Protein AF-A0A8A7KEM6-F1 (afdb_monomer)

Foldseek 3Di:
DALLCLLVVLCVVVVHDLCRLCVQLVHDSVVNVCSNPVSDDDPPSSLVSSCVVSVHDSCSSHVVDPPDDPDDPPPPDVVVVVVCVVLVVPPVSVVVCVVCVPPDPVVVVVVVVVVVVVVVVVVVD

Solvent-accessible surface area (backbone atoms only — not comparable to full-atom values): 7365 Å² total; per-residue (Å²): 115,61,42,21,58,41,49,50,48,49,36,49,77,69,73,46,50,57,58,55,52,15,62,76,65,72,54,55,42,66,57,46,46,34,27,41,76,66,79,44,80,70,57,70,73,55,45,52,43,49,23,64,75,56,74,48,54,64,47,62,40,66,45,54,67,74,75,87,68,96,62,79,84,67,80,72,54,68,67,58,54,54,49,50,59,55,39,75,74,31,72,68,54,47,50,52,49,61,77,48,66,87,54,54,74,68,60,51,53,51,52,54,51,52,56,49,53,59,54,54,60,68,74,75,116

Nearest PDB structures (foldseek):
  3jxc-assembly1_L  TM=9.461E-01  e=4.844E-04  Lederbergvirus P22
  1y7y-assembly1_B  TM=9.183E-01  e=7.892E-04  Aeromonas hydrophila
  2b5a-assembly1_A  TM=8.115E-01  e=6.018E-04  [Bacillus] caldolyticus
  3f51-assembly1_A  TM=6.821E-01  e=3.603E-03  Corynebacterium glutamicum
  6jq1-assembly1_A  TM=5.797E-01  e=9.287E-04  Deinococcus geothermalis DSM 11300

Structure (mmCIF, N/CA/C/O backbone):
data_AF-A0A8A7KEM6-F1
#
_entry.id   AF-A0A8A7KEM6-F1
#
loop_
_atom_site.group_PDB
_atom_site.id
_atom_site.type_symbol
_atom_site.label_atom_id
_atom_site.label_alt_id
_atom_site.label_comp_id
_atom_site.label_asym_id
_atom_site.label_entity_id
_atom_site.label_seq_id
_atom_site.pdbx_PDB_ins_code
_atom_site.Cartn_x
_atom_site.Cartn_y
_atom_site.Cartn_z
_atom_site.occupancy
_atom_site.B_iso_or_equiv
_atom_site.auth_seq_id
_atom_site.auth_comp_id
_atom_site.auth_asym_id
_atom_site.auth_atom_id
_atom_site.pdbx_PDB_model_num
ATOM 1 N N . MET A 1 1 ? 18.079 5.131 -2.762 1.00 56.75 1 MET A N 1
ATOM 2 C CA . MET A 1 1 ? 18.172 4.154 -3.872 1.00 56.75 1 MET A CA 1
ATOM 3 C C . MET A 1 1 ? 17.665 4.879 -5.101 1.00 56.75 1 MET A C 1
ATOM 5 O O . MET A 1 1 ? 16.560 5.391 -5.029 1.00 56.75 1 MET A O 1
ATOM 9 N N . ASP A 1 2 ? 18.497 5.012 -6.129 1.00 84.56 2 ASP A N 1
ATOM 10 C CA . ASP A 1 2 ? 18.226 5.847 -7.308 1.00 84.56 2 ASP A CA 1
ATOM 11 C C . ASP A 1 2 ? 17.144 5.235 -8.224 1.00 84.56 2 ASP A C 1
ATOM 13 O O . ASP A 1 2 ? 17.080 4.007 -8.363 1.00 84.56 2 ASP A O 1
ATOM 17 N N . PHE A 1 3 ? 16.302 6.080 -8.829 1.00 92.62 3 PHE A N 1
ATOM 18 C CA . PHE A 1 3 ? 15.164 5.694 -9.676 1.00 92.62 3 PHE A CA 1
ATOM 19 C C . PHE A 1 3 ? 15.596 4.746 -10.802 1.00 92.62 3 PHE A C 1
ATOM 21 O O . PHE A 1 3 ? 15.000 3.681 -10.985 1.00 92.62 3 PHE A O 1
ATOM 28 N N . GLY A 1 4 ? 16.691 5.072 -11.498 1.00 94.88 4 GLY A N 1
ATOM 29 C CA . GLY A 1 4 ? 17.187 4.277 -12.623 1.00 94.88 4 GLY A CA 1
ATOM 30 C C . GLY A 1 4 ? 17.543 2.840 -12.240 1.00 94.88 4 GLY A C 1
ATOM 31 O O . GLY A 1 4 ? 17.231 1.892 -12.968 1.00 94.88 4 GLY A O 1
ATOM 32 N N . LYS A 1 5 ? 18.100 2.643 -11.037 1.00 93.81 5 LYS A N 1
ATOM 33 C CA . LYS A 1 5 ? 18.409 1.306 -10.505 1.00 93.81 5 LYS A CA 1
ATOM 34 C C . LYS A 1 5 ? 17.141 0.501 -10.226 1.00 93.81 5 LYS A C 1
ATOM 36 O O . LYS A 1 5 ? 17.105 -0.693 -10.524 1.00 93.81 5 LYS A O 1
ATOM 41 N N . LYS A 1 6 ? 16.103 1.135 -9.674 1.00 93.62 6 LYS A N 1
ATOM 42 C CA . LYS A 1 6 ? 14.819 0.476 -9.389 1.00 93.62 6 LYS A CA 1
ATOM 43 C C . LYS A 1 6 ? 14.041 0.141 -10.656 1.00 93.62 6 LYS A C 1
ATOM 45 O O . LYS A 1 6 ? 13.507 -0.961 -10.756 1.00 93.62 6 LYS A O 1
ATOM 50 N N . LEU A 1 7 ? 14.054 1.042 -11.637 1.00 96.69 7 LEU A N 1
ATOM 51 C CA . LEU A 1 7 ? 13.494 0.809 -12.965 1.00 96.69 7 LEU A CA 1
ATOM 52 C C . LEU A 1 7 ? 14.142 -0.410 -13.632 1.00 96.69 7 LEU A C 1
ATOM 54 O O . LEU A 1 7 ? 13.447 -1.345 -14.033 1.00 96.69 7 LEU A O 1
ATOM 58 N N . LYS A 1 8 ? 15.480 -0.437 -13.686 1.00 96.62 8 LYS A N 1
ATOM 59 C CA . LYS A 1 8 ? 16.242 -1.558 -14.249 1.00 96.62 8 LYS A CA 1
ATOM 60 C C . LYS A 1 8 ? 15.926 -2.872 -13.537 1.00 96.62 8 LYS A C 1
ATOM 62 O O . LYS A 1 8 ? 15.764 -3.897 -14.197 1.00 96.62 8 LYS A O 1
ATOM 67 N N . LYS A 1 9 ? 15.827 -2.836 -12.204 1.00 95.19 9 LYS A N 1
ATOM 68 C CA . LYS A 1 9 ? 15.486 -3.999 -11.382 1.00 95.19 9 LYS A CA 1
ATOM 69 C C . LYS A 1 9 ? 14.091 -4.540 -11.717 1.00 95.19 9 LYS A C 1
ATOM 71 O O . LYS A 1 9 ? 14.006 -5.687 -12.135 1.00 95.19 9 LYS A O 1
ATOM 76 N N . ALA A 1 10 ? 13.045 -3.715 -11.635 1.00 95.19 10 ALA A N 1
ATOM 77 C CA . ALA A 1 10 ? 11.671 -4.141 -11.937 1.00 95.19 10 ALA A CA 1
ATOM 78 C C . ALA A 1 10 ? 11.517 -4.657 -13.375 1.00 95.19 10 ALA A C 1
ATOM 80 O O . ALA A 1 10 ? 10.854 -5.660 -13.624 1.00 95.19 10 ALA A O 1
ATOM 81 N N . ARG A 1 11 ? 12.190 -4.017 -14.341 1.00 97.62 11 ARG A N 1
ATOM 82 C CA . ARG A 1 11 ? 12.207 -4.499 -15.726 1.00 97.62 11 ARG A CA 1
ATOM 83 C C . ARG A 1 11 ? 12.831 -5.895 -15.840 1.00 97.62 11 ARG A C 1
ATOM 85 O O . ARG A 1 11 ? 12.307 -6.736 -16.568 1.00 97.62 11 ARG A O 1
ATOM 92 N N . ASN A 1 12 ? 13.953 -6.129 -15.160 1.00 97.06 12 ASN A N 1
ATOM 93 C CA . ASN A 1 12 ? 14.645 -7.418 -15.182 1.00 97.06 12 ASN A CA 1
ATOM 94 C C . ASN A 1 12 ? 13.853 -8.524 -14.464 1.00 97.06 12 ASN A C 1
ATOM 96 O O . ASN A 1 12 ? 13.879 -9.657 -14.931 1.00 97.06 12 ASN A O 1
ATOM 100 N N . GLU A 1 13 ? 13.138 -8.210 -13.380 1.00 94.94 13 GLU A N 1
ATOM 101 C CA . GLU A 1 13 ? 12.268 -9.162 -12.662 1.00 94.94 13 GLU A CA 1
ATOM 102 C C . GLU A 1 13 ? 11.141 -9.703 -13.554 1.00 94.94 13 GLU A C 1
ATOM 104 O O . GLU A 1 13 ? 10.739 -10.853 -13.418 1.00 94.94 13 GLU A O 1
ATOM 109 N N . LEU A 1 14 ? 10.698 -8.909 -14.531 1.00 94.56 14 LEU A N 1
ATOM 110 C CA . LEU A 1 14 ? 9.747 -9.326 -15.564 1.00 94.56 14 LEU A CA 1
ATOM 111 C C . LEU A 1 14 ? 10.403 -9.946 -16.810 1.00 94.56 14 LEU A C 1
ATOM 113 O O . LEU A 1 14 ? 9.732 -10.149 -17.822 1.00 94.56 14 LEU A O 1
ATOM 117 N N . GLY A 1 15 ? 11.719 -10.184 -16.799 1.00 96.75 15 GLY A N 1
ATOM 118 C CA . GLY A 1 15 ? 12.453 -10.732 -17.945 1.00 96.75 15 GLY A CA 1
ATOM 119 C C . GLY A 1 15 ? 12.435 -9.834 -19.191 1.00 96.75 15 GLY A C 1
ATOM 120 O O . GLY A 1 15 ? 12.689 -10.299 -20.301 1.00 96.75 15 GLY A O 1
ATOM 121 N N . MET A 1 16 ? 12.114 -8.545 -19.044 1.00 97.12 16 MET A N 1
ATOM 122 C CA . MET A 1 16 ? 11.971 -7.629 -20.174 1.00 97.12 16 MET A CA 1
ATOM 123 C C . MET A 1 16 ? 13.309 -6.998 -20.554 1.00 97.12 16 MET A C 1
ATOM 125 O O . MET A 1 16 ? 14.065 -6.533 -19.710 1.00 97.12 16 MET A O 1
ATOM 129 N N . THR A 1 17 ? 13.575 -6.848 -21.846 1.00 98.25 17 THR A N 1
ATOM 130 C CA . THR A 1 17 ? 14.659 -6.004 -22.371 1.00 98.25 17 THR A CA 1
ATOM 131 C C . THR A 1 17 ? 14.261 -4.523 -22.370 1.00 98.25 17 THR A C 1
ATOM 133 O O . THR A 1 17 ? 13.077 -4.178 -22.429 1.00 98.25 17 THR A O 1
ATOM 136 N N . GLN A 1 18 ? 15.241 -3.610 -22.395 1.00 98.31 18 GLN A N 1
ATOM 137 C CA . GLN A 1 18 ? 14.973 -2.168 -22.551 1.00 98.31 18 GLN A CA 1
ATOM 138 C C . GLN A 1 18 ? 14.148 -1.864 -23.815 1.00 98.31 18 GLN A C 1
ATOM 140 O O . GLN A 1 18 ? 13.285 -0.990 -23.797 1.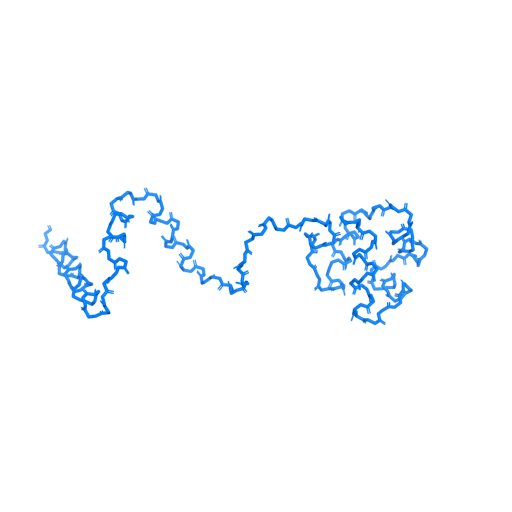00 98.31 18 GLN A O 1
ATOM 145 N N . LYS A 1 19 ? 14.381 -2.608 -24.910 1.00 98.31 19 LYS A N 1
ATOM 146 C CA . LYS A 1 19 ? 13.635 -2.473 -26.172 1.00 98.31 19 LYS A CA 1
ATOM 147 C C . LYS A 1 19 ? 12.165 -2.872 -26.010 1.00 98.31 19 LYS A C 1
ATOM 149 O O . LYS A 1 19 ? 11.296 -2.186 -26.540 1.00 98.31 19 LYS A O 1
ATOM 154 N N . GLN A 1 20 ? 11.883 -3.947 -25.273 1.00 98.19 20 GLN A N 1
ATOM 155 C CA . GLN A 1 20 ? 10.511 -4.385 -25.000 1.00 98.19 20 GLN A CA 1
ATOM 156 C C . GLN A 1 20 ? 9.761 -3.383 -24.121 1.00 98.19 20 GLN A C 1
ATOM 158 O O . GLN A 1 20 ? 8.631 -3.033 -24.453 1.00 98.19 20 GLN A O 1
ATOM 163 N N . LEU A 1 21 ? 10.391 -2.870 -23.057 1.00 98.19 21 LEU A N 1
ATOM 164 C CA . LEU A 1 21 ? 9.780 -1.829 -22.224 1.00 98.19 21 LEU A CA 1
ATOM 165 C C . LEU A 1 21 ? 9.486 -0.570 -23.047 1.00 98.19 21 LEU A C 1
ATOM 167 O O . LEU A 1 21 ? 8.360 -0.082 -23.033 1.00 98.19 21 LEU A O 1
ATOM 171 N N . ALA A 1 22 ? 10.466 -0.107 -23.827 1.00 98.12 22 ALA A N 1
ATOM 172 C CA . ALA A 1 22 ? 10.325 1.057 -24.696 1.00 98.12 22 ALA A CA 1
ATOM 173 C C . ALA A 1 22 ? 9.157 0.908 -25.685 1.00 98.12 22 ALA A C 1
ATOM 175 O O . ALA A 1 22 ? 8.355 1.829 -25.832 1.00 98.12 22 ALA A O 1
ATOM 176 N N . LYS A 1 23 ? 9.010 -0.277 -26.300 1.00 98.12 23 LYS A N 1
ATOM 177 C CA . LYS A 1 23 ? 7.891 -0.594 -27.199 1.00 98.12 23 LYS A CA 1
ATOM 178 C C . LYS A 1 23 ? 6.541 -0.535 -26.479 1.00 98.12 23 LYS A C 1
ATOM 180 O O . LYS A 1 23 ? 5.601 0.010 -27.044 1.00 98.12 23 LYS A O 1
ATOM 185 N N . LYS A 1 24 ? 6.439 -1.063 -25.253 1.00 96.81 24 LYS A N 1
ATOM 186 C CA . LYS A 1 24 ? 5.180 -1.064 -24.485 1.00 96.81 24 LYS A CA 1
ATOM 187 C C . LYS A 1 24 ? 4.721 0.337 -24.076 1.00 96.81 24 LYS A C 1
ATOM 189 O O . LYS A 1 24 ? 3.531 0.615 -24.133 1.00 96.81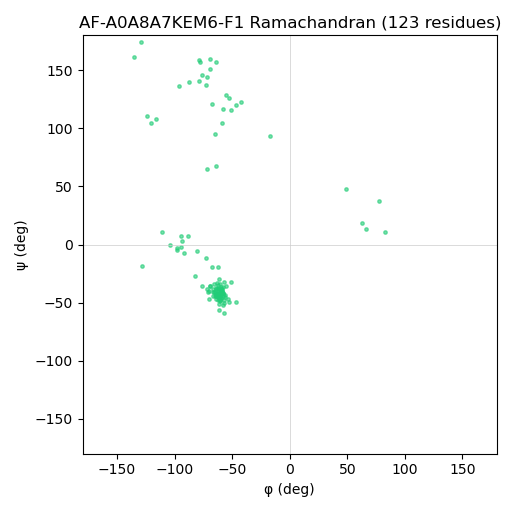 24 LYS A O 1
ATOM 194 N N . ILE A 1 25 ? 5.648 1.219 -23.699 1.00 96.88 25 ILE A N 1
ATOM 195 C CA . ILE A 1 25 ? 5.310 2.581 -23.242 1.00 96.88 25 ILE A CA 1
ATOM 196 C C . ILE A 1 25 ? 5.365 3.639 -24.357 1.00 96.88 25 ILE A C 1
ATOM 198 O O . ILE A 1 25 ? 5.035 4.799 -24.110 1.00 96.88 25 ILE A O 1
ATOM 202 N N . GLY A 1 26 ? 5.750 3.247 -25.577 1.00 96.69 26 GLY A N 1
ATOM 203 C CA . GLY A 1 26 ? 5.742 4.103 -26.766 1.00 96.69 26 GLY A CA 1
ATOM 204 C C . GLY A 1 26 ? 6.898 5.105 -26.841 1.00 96.69 26 GLY A C 1
ATOM 205 O O . GLY A 1 26 ? 6.688 6.236 -27.268 1.00 96.69 26 GLY A O 1
ATOM 206 N N . ILE A 1 27 ? 8.111 4.723 -26.418 1.00 97.19 27 ILE A N 1
ATOM 207 C CA . ILE A 1 27 ? 9.307 5.590 -26.461 1.00 97.19 27 ILE A CA 1
ATOM 208 C C . ILE A 1 27 ? 10.508 4.896 -27.122 1.00 97.19 27 ILE A C 1
ATOM 210 O O . ILE A 1 27 ? 10.467 3.711 -27.451 1.00 97.19 27 ILE A O 1
ATOM 214 N N . LYS A 1 28 ? 11.616 5.625 -27.318 1.00 97.75 28 LYS A N 1
ATOM 215 C CA . LYS A 1 28 ? 12.859 5.062 -27.870 1.00 97.75 28 LYS A CA 1
ATOM 216 C C . LYS A 1 28 ? 13.602 4.229 -26.816 1.00 97.75 28 LYS A C 1
ATOM 218 O O . LYS A 1 28 ? 13.650 4.585 -25.640 1.00 97.75 28 LYS A O 1
ATOM 223 N N . ARG A 1 29 ? 14.276 3.152 -27.241 1.00 97.44 29 ARG A N 1
ATOM 224 C CA . ARG A 1 29 ? 15.116 2.314 -26.355 1.00 97.44 29 ARG A CA 1
ATOM 225 C C . ARG A 1 29 ? 16.222 3.116 -25.661 1.00 97.44 29 ARG A C 1
ATOM 227 O O . ARG A 1 29 ? 16.527 2.847 -24.504 1.00 97.44 29 ARG A O 1
ATOM 234 N N . THR A 1 30 ? 16.804 4.096 -26.350 1.00 96.88 30 THR A N 1
ATOM 235 C CA . THR A 1 30 ? 17.819 5.004 -25.790 1.00 96.88 30 THR A CA 1
ATOM 236 C C . THR A 1 30 ? 17.265 5.860 -24.654 1.00 96.88 30 THR A C 1
ATOM 238 O O . THR A 1 30 ? 17.974 6.120 -23.692 1.00 96.88 30 THR A O 1
ATOM 241 N N . THR A 1 31 ? 15.984 6.232 -24.708 1.00 97.12 31 THR A N 1
ATOM 242 C CA . THR A 1 31 ? 15.311 6.954 -23.623 1.00 97.12 31 THR A CA 1
ATOM 243 C C . THR A 1 31 ? 15.217 6.094 -22.361 1.00 97.12 31 THR A C 1
ATOM 245 O O . THR A 1 31 ? 15.561 6.566 -21.284 1.00 97.12 31 THR A O 1
ATOM 248 N N . VAL A 1 32 ? 14.847 4.812 -22.494 1.00 97.50 32 VAL A N 1
ATOM 249 C CA . VAL A 1 32 ? 14.858 3.858 -21.365 1.00 97.50 32 VAL A CA 1
ATOM 250 C C . VAL A 1 32 ? 16.272 3.670 -20.811 1.00 97.50 32 VAL A C 1
ATOM 252 O O . VAL A 1 32 ? 16.449 3.652 -19.599 1.00 97.50 32 VAL A O 1
ATOM 255 N N . ALA A 1 33 ? 17.283 3.561 -21.678 1.00 96.75 33 ALA A N 1
ATOM 256 C CA . ALA A 1 33 ? 18.673 3.467 -21.234 1.00 96.75 33 ALA A CA 1
ATOM 257 C C . ALA A 1 33 ? 19.084 4.703 -20.415 1.00 96.75 33 ALA A C 1
ATOM 259 O O . ALA A 1 33 ? 19.596 4.548 -19.312 1.00 96.75 33 ALA A O 1
ATOM 260 N N . GLY A 1 34 ? 18.756 5.910 -20.888 1.00 96.06 34 GLY A N 1
ATOM 261 C CA . GLY A 1 34 ? 19.022 7.151 -20.160 1.00 96.06 34 GLY A CA 1
ATOM 262 C C . GLY A 1 34 ? 18.359 7.198 -18.780 1.00 96.06 34 GLY A C 1
ATOM 263 O O . GLY A 1 34 ? 18.980 7.642 -17.817 1.00 96.06 34 GLY A O 1
ATOM 264 N N . TYR A 1 35 ? 17.135 6.677 -18.652 1.00 96.06 35 TYR A N 1
ATOM 265 C CA . TYR A 1 35 ? 16.474 6.541 -17.351 1.00 96.06 35 TYR A CA 1
ATOM 266 C C . TYR A 1 35 ? 17.201 5.573 -16.413 1.00 96.06 35 TYR A C 1
ATOM 268 O O . TYR A 1 35 ? 17.268 5.815 -15.215 1.00 96.06 35 TYR A O 1
ATOM 276 N N . GLU A 1 36 ? 17.750 4.476 -16.937 1.00 95.81 36 GLU A N 1
ATOM 277 C CA . GLU A 1 36 ? 18.398 3.441 -16.124 1.00 95.81 36 GLU A CA 1
ATOM 278 C C . GLU A 1 36 ? 19.850 3.749 -15.739 1.00 95.81 36 GLU A C 1
ATOM 280 O O . GLU A 1 36 ? 20.317 3.216 -14.730 1.00 95.81 36 GLU A O 1
ATOM 285 N N . SER A 1 37 ? 20.577 4.544 -16.534 1.00 91.75 37 SER A N 1
ATOM 286 C CA . SER A 1 37 ? 22.024 4.747 -16.354 1.00 91.75 37 SER A CA 1
ATOM 287 C C . SER A 1 37 ? 22.500 6.197 -16.293 1.00 91.75 37 SER A C 1
ATOM 289 O O . SER A 1 37 ? 23.605 6.421 -15.813 1.00 91.75 37 SER A O 1
ATOM 291 N N . GLU A 1 38 ? 21.720 7.174 -16.760 1.00 85.12 38 GLU A N 1
ATOM 292 C CA . GLU A 1 38 ? 22.168 8.576 -16.887 1.00 85.12 38 GLU A CA 1
ATOM 293 C C . GLU A 1 38 ? 21.479 9.521 -15.889 1.00 85.12 38 GLU A C 1
ATOM 295 O O . GLU A 1 38 ? 21.554 10.737 -16.037 1.00 85.12 38 GLU A O 1
ATOM 300 N N . GLY A 1 39 ? 20.755 8.985 -14.898 1.00 82.38 39 GLY A N 1
ATOM 301 C CA . GLY A 1 39 ? 20.044 9.788 -13.894 1.00 82.38 39 GLY A CA 1
ATOM 302 C C . GLY A 1 39 ? 18.892 10.631 -14.457 1.00 82.38 39 GLY A C 1
ATOM 303 O O . GLY A 1 39 ? 18.393 11.529 -13.781 1.00 82.38 39 GLY A O 1
ATOM 304 N N . LYS A 1 40 ? 18.454 10.371 -15.696 1.00 89.38 40 LYS A N 1
ATOM 305 C CA . LYS A 1 40 ? 17.328 11.082 -16.312 1.00 89.38 40 LYS A CA 1
ATOM 306 C C . LYS A 1 40 ? 16.014 10.638 -15.679 1.00 89.38 40 LYS A C 1
ATOM 308 O O . LYS A 1 40 ? 15.760 9.444 -15.537 1.00 89.38 40 LYS A O 1
ATOM 313 N N . MET A 1 41 ? 15.137 11.598 -15.402 1.00 92.81 41 MET A N 1
ATOM 314 C CA . MET A 1 41 ? 13.782 11.318 -14.932 1.00 92.81 41 MET A CA 1
ATOM 315 C C . MET A 1 41 ? 12.777 11.340 -16.093 1.00 92.81 41 MET A C 1
ATOM 317 O O . MET A 1 41 ? 12.845 12.225 -16.953 1.00 92.81 41 MET A O 1
ATOM 321 N N . PRO A 1 42 ? 11.838 10.381 -16.156 1.00 94.25 42 PRO A N 1
ATOM 322 C CA . PRO A 1 42 ? 10.737 10.429 -17.106 1.00 94.25 42 PRO A CA 1
ATOM 323 C C . PRO A 1 42 ? 9.750 11.550 -16.748 1.00 94.25 42 PRO A C 1
ATOM 325 O O . PRO A 1 42 ? 9.556 11.848 -15.568 1.00 94.25 42 PRO A O 1
ATOM 328 N N . PRO A 1 43 ? 9.052 12.132 -17.739 1.00 95.38 43 PRO A N 1
ATOM 329 C CA . PRO A 1 43 ? 7.911 12.993 -17.458 1.00 95.38 43 PRO A CA 1
ATOM 330 C C . PRO A 1 43 ? 6.788 12.184 -16.795 1.00 95.38 43 PRO A C 1
ATOM 332 O O . PRO A 1 43 ? 6.6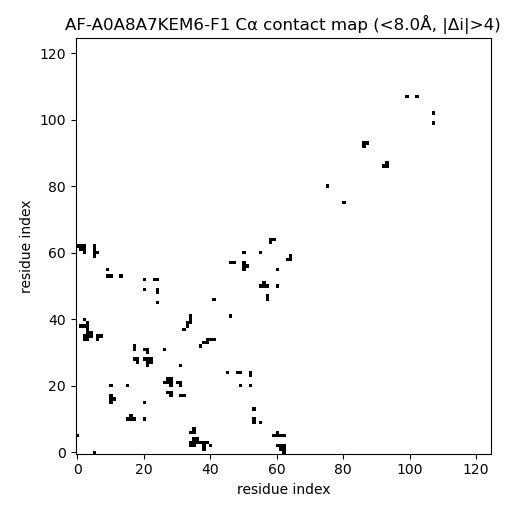84 10.971 -16.996 1.00 95.38 43 PRO A O 1
ATOM 335 N N . TYR A 1 44 ? 5.911 12.869 -16.061 1.00 93.25 44 TYR A N 1
ATOM 336 C CA . TYR A 1 44 ? 4.829 12.272 -15.266 1.00 93.25 44 TYR A CA 1
ATOM 337 C C . TYR A 1 44 ? 4.023 11.194 -16.014 1.00 93.25 44 TYR A C 1
ATOM 339 O O . TYR A 1 44 ? 3.899 10.063 -15.544 1.00 93.25 44 TYR A O 1
ATOM 347 N N . ASN A 1 45 ? 3.567 11.492 -17.234 1.00 95.25 45 ASN A N 1
ATOM 348 C CA . ASN A 1 45 ? 2.784 10.545 -18.037 1.00 95.25 45 ASN A CA 1
ATOM 349 C C . ASN A 1 45 ? 3.571 9.272 -18.394 1.00 95.25 45 ASN A C 1
ATOM 351 O O . ASN A 1 45 ? 3.015 8.175 -18.416 1.00 95.25 45 ASN A O 1
ATOM 355 N N . THR A 1 46 ? 4.871 9.398 -18.670 1.00 96.56 46 THR A N 1
ATOM 356 C CA . THR A 1 46 ? 5.743 8.248 -18.950 1.00 96.56 46 THR A CA 1
ATOM 357 C C . THR A 1 46 ? 6.017 7.458 -17.679 1.00 96.56 46 THR A C 1
ATOM 359 O O . THR A 1 46 ? 6.032 6.231 -17.720 1.00 96.56 46 THR A O 1
ATOM 362 N N . LEU A 1 47 ? 6.185 8.140 -16.547 1.00 95.81 47 LEU A N 1
ATOM 363 C CA . LEU A 1 47 ? 6.392 7.510 -15.251 1.00 95.81 47 LEU A CA 1
ATOM 364 C C . LEU A 1 47 ? 5.201 6.613 -14.859 1.00 95.81 47 LEU A C 1
ATOM 366 O O . LEU A 1 47 ? 5.414 5.466 -14.468 1.00 95.81 47 LEU A O 1
ATOM 370 N N . ILE A 1 48 ? 3.961 7.081 -15.053 1.00 95.50 48 ILE A N 1
ATOM 371 C CA . ILE A 1 48 ? 2.745 6.272 -14.833 1.00 95.50 48 ILE A CA 1
ATOM 372 C C . ILE A 1 48 ? 2.731 5.041 -15.742 1.00 95.50 48 ILE A C 1
ATOM 374 O O . ILE A 1 48 ? 2.522 3.924 -15.271 1.00 95.50 48 ILE A O 1
ATOM 378 N N . LYS A 1 49 ? 2.995 5.224 -17.042 1.00 97.06 49 LYS A N 1
ATOM 379 C CA . LYS A 1 49 ? 3.026 4.112 -18.005 1.00 97.06 49 LYS A CA 1
ATOM 380 C C . LYS A 1 49 ? 4.073 3.065 -17.638 1.00 97.06 49 LYS A C 1
ATOM 382 O O . LYS A 1 49 ? 3.821 1.873 -17.801 1.00 97.06 49 LYS A O 1
ATOM 387 N N . ILE A 1 50 ? 5.238 3.497 -17.152 1.00 97.50 50 ILE A N 1
ATOM 388 C CA . ILE A 1 50 ? 6.291 2.606 -16.655 1.00 97.50 50 ILE A CA 1
ATOM 389 C C . ILE A 1 50 ? 5.769 1.793 -15.466 1.00 97.50 50 ILE A C 1
ATOM 391 O O . ILE A 1 50 ? 5.863 0.570 -15.504 1.00 97.50 50 ILE A O 1
ATOM 395 N N . ALA A 1 51 ? 5.187 2.448 -14.457 1.00 95.75 51 ALA A N 1
ATOM 396 C CA . ALA A 1 51 ? 4.651 1.795 -13.261 1.00 95.75 51 ALA A CA 1
ATOM 397 C C . ALA A 1 51 ? 3.589 0.737 -13.602 1.00 95.75 51 ALA A C 1
ATOM 399 O O . ALA A 1 51 ? 3.693 -0.414 -13.187 1.00 95.75 51 ALA A O 1
ATOM 400 N N . GLN A 1 52 ? 2.632 1.094 -14.463 1.00 95.12 52 GLN A N 1
ATOM 401 C CA . GLN A 1 52 ? 1.595 0.179 -14.948 1.00 95.12 52 GLN A CA 1
ATOM 402 C C . GLN A 1 52 ? 2.181 -0.991 -15.750 1.00 95.12 52 GLN A C 1
ATOM 404 O O . GLN A 1 52 ? 1.806 -2.140 -15.541 1.00 95.12 52 GLN A O 1
ATOM 409 N N . THR A 1 53 ? 3.130 -0.718 -16.653 1.00 96.62 53 THR A N 1
ATOM 410 C CA . THR A 1 53 ? 3.750 -1.753 -17.500 1.00 96.62 53 THR A CA 1
ATOM 411 C C . THR A 1 53 ? 4.572 -2.748 -16.687 1.00 96.62 53 THR A C 1
ATOM 413 O O . THR A 1 53 ? 4.644 -3.921 -17.052 1.00 96.62 53 THR A O 1
ATOM 416 N N . LEU A 1 54 ? 5.211 -2.273 -15.618 1.00 94.88 54 LEU A N 1
ATOM 417 C CA . LEU A 1 54 ? 6.050 -3.075 -14.735 1.00 94.88 54 LEU A CA 1
ATOM 418 C C . LEU A 1 54 ? 5.293 -3.630 -13.520 1.00 94.88 54 LEU A C 1
ATOM 420 O O . LEU A 1 54 ? 5.908 -4.283 -12.683 1.00 94.88 54 LEU A O 1
ATOM 424 N N . ASN A 1 55 ? 3.983 -3.376 -13.432 1.00 92.88 55 ASN A N 1
ATOM 425 C CA . ASN A 1 55 ? 3.114 -3.776 -12.328 1.00 92.88 55 ASN A CA 1
ATOM 426 C C . ASN A 1 55 ? 3.692 -3.429 -10.941 1.00 92.88 55 ASN A C 1
ATOM 428 O O . ASN A 1 55 ? 3.748 -4.266 -10.041 1.00 92.88 55 ASN A O 1
ATOM 432 N N . CYS A 1 56 ? 4.171 -2.195 -10.779 1.00 89.62 56 CYS A N 1
ATOM 433 C CA . CYS A 1 56 ? 4.737 -1.704 -9.525 1.00 89.62 56 CYS A CA 1
ATOM 434 C C . CYS A 1 56 ? 4.216 -0.302 -9.185 1.00 89.62 56 CYS A C 1
ATOM 436 O O . CYS A 1 56 ? 3.699 0.410 -10.045 1.00 89.62 56 CYS A O 1
ATOM 438 N N . SER A 1 57 ? 4.340 0.103 -7.919 1.00 91.12 57 SER A N 1
ATOM 439 C CA . SER A 1 57 ? 3.914 1.433 -7.477 1.00 91.12 57 SER A CA 1
ATOM 440 C C . SER A 1 57 ? 4.917 2.524 -7.864 1.00 91.12 57 SER A C 1
ATOM 442 O O . SER A 1 57 ? 6.117 2.284 -8.046 1.00 91.12 57 SER A O 1
ATOM 444 N N . LEU A 1 58 ? 4.425 3.763 -7.946 1.00 91.06 58 LEU A N 1
ATOM 445 C CA . LEU A 1 58 ? 5.280 4.939 -8.104 1.00 91.06 58 LEU A CA 1
ATOM 446 C C . LEU A 1 58 ? 6.210 5.117 -6.903 1.00 91.06 58 LEU A C 1
ATOM 448 O O . LEU A 1 58 ? 7.384 5.421 -7.093 1.00 91.06 58 LEU A O 1
ATOM 452 N N . ASP A 1 59 ? 5.727 4.847 -5.693 1.00 87.94 59 ASP A N 1
ATOM 453 C CA . ASP A 1 59 ? 6.501 4.868 -4.450 1.00 87.94 59 ASP A CA 1
ATOM 454 C C . ASP A 1 59 ? 7.711 3.941 -4.521 1.00 87.94 59 ASP A C 1
ATOM 456 O O . ASP A 1 59 ? 8.845 4.340 -4.216 1.00 87.94 59 ASP A O 1
ATOM 460 N N . TYR A 1 60 ? 7.492 2.721 -5.030 1.00 88.69 60 TYR A N 1
ATOM 461 C CA . TYR A 1 60 ? 8.580 1.804 -5.306 1.00 88.69 60 TYR A CA 1
ATOM 462 C C . TYR A 1 60 ? 9.570 2.456 -6.265 1.00 88.69 60 TYR A C 1
ATOM 464 O O . TYR A 1 60 ? 10.719 2.627 -5.872 1.00 88.69 60 TYR A O 1
ATOM 472 N N . LEU A 1 61 ? 9.160 2.872 -7.466 1.00 90.75 61 LEU A N 1
ATOM 473 C CA . LEU A 1 61 ? 10.079 3.419 -8.474 1.00 90.75 61 LEU A CA 1
ATOM 474 C C . LEU A 1 61 ? 10.856 4.647 -7.984 1.00 90.75 61 LEU A C 1
ATOM 476 O O . LEU A 1 61 ? 12.059 4.743 -8.220 1.00 90.75 61 LEU A O 1
ATOM 480 N N . LEU A 1 62 ? 10.190 5.551 -7.271 1.00 90.00 62 LEU A N 1
ATOM 481 C CA . LEU A 1 62 ? 10.743 6.825 -6.813 1.00 90.00 62 LEU A CA 1
ATOM 482 C C . LEU A 1 62 ? 11.597 6.709 -5.551 1.00 90.00 62 LEU A C 1
ATOM 484 O O . LEU A 1 62 ? 12.225 7.682 -5.143 1.00 90.00 62 LEU A O 1
ATOM 488 N N . GLY A 1 63 ? 11.670 5.532 -4.929 1.00 80.00 63 GLY A N 1
ATOM 489 C CA . GLY A 1 63 ? 12.503 5.395 -3.740 1.00 80.00 63 GLY A CA 1
ATOM 490 C C . GLY A 1 63 ? 11.839 5.864 -2.455 1.00 80.00 63 GLY A C 1
ATOM 491 O O . GLY A 1 63 ? 12.537 5.886 -1.441 1.00 80.00 63 GLY A O 1
ATOM 492 N N . TYR A 1 64 ? 10.532 6.147 -2.468 1.00 77.94 64 TYR A N 1
ATOM 493 C CA . TYR A 1 64 ? 9.754 6.287 -1.244 1.00 77.94 64 TYR A CA 1
ATOM 494 C C . TYR A 1 64 ? 9.735 4.921 -0.561 1.00 77.94 64 TYR A C 1
ATOM 496 O O . TYR A 1 64 ? 8.992 4.011 -0.916 1.00 77.94 64 TYR A O 1
ATOM 504 N N . LYS A 1 65 ? 10.663 4.731 0.379 1.00 56.97 65 LYS A N 1
ATOM 505 C CA . LYS A 1 65 ? 10.485 3.718 1.406 1.00 56.97 65 LYS A CA 1
ATOM 506 C C . LYS A 1 65 ? 9.326 4.222 2.250 1.00 56.97 65 LYS A C 1
ATOM 508 O O . LYS A 1 65 ? 9.441 5.308 2.822 1.00 56.97 65 LYS A O 1
ATOM 513 N N . GLU A 1 66 ? 8.256 3.442 2.353 1.00 49.38 66 GLU A N 1
ATOM 514 C CA . GLU A 1 66 ? 7.439 3.505 3.558 1.00 49.38 66 GLU A CA 1
ATOM 515 C C . GLU A 1 66 ? 8.426 3.469 4.727 1.00 49.38 66 GLU A C 1
ATOM 517 O O . GLU A 1 66 ? 9.279 2.577 4.813 1.00 49.38 66 GLU A O 1
ATOM 522 N N . LYS A 1 67 ? 8.425 4.515 5.559 1.00 45.06 67 LYS A N 1
ATOM 523 C CA . LYS A 1 67 ? 9.078 4.428 6.862 1.00 45.06 67 LYS A CA 1
ATOM 524 C C . LYS A 1 67 ? 8.526 3.156 7.486 1.00 45.06 67 LYS A C 1
ATOM 526 O O . LYS A 1 67 ? 7.319 3.098 7.655 1.00 45.06 67 LYS A O 1
ATOM 531 N N . ASN A 1 68 ? 9.398 2.172 7.714 1.00 40.62 68 ASN A N 1
ATOM 532 C CA . ASN A 1 68 ? 9.119 0.880 8.333 1.00 40.62 68 ASN A CA 1
ATOM 533 C C . ASN A 1 68 ? 7.792 0.867 9.109 1.00 40.62 68 ASN A C 1
ATOM 535 O O . ASN A 1 68 ? 7.779 1.212 10.285 1.00 40.62 68 ASN A O 1
ATOM 539 N N . ASN A 1 69 ? 6.711 0.458 8.456 1.00 39.91 69 ASN A N 1
ATOM 540 C CA . ASN A 1 69 ? 5.590 -0.159 9.132 1.00 39.91 69 ASN A CA 1
ATOM 541 C C . ASN A 1 69 ? 5.546 -1.562 8.560 1.00 39.91 69 ASN A C 1
ATOM 543 O O . ASN A 1 69 ? 5.306 -1.786 7.378 1.00 39.91 69 ASN A O 1
ATOM 547 N N . SER A 1 70 ? 5.938 -2.497 9.404 1.00 45.88 70 SER A N 1
ATOM 548 C CA . SER A 1 70 ? 5.813 -3.925 9.211 1.00 45.88 70 SER A CA 1
ATOM 549 C C . SER A 1 70 ? 4.339 -4.318 9.150 1.00 45.88 70 SER A C 1
ATOM 551 O O . SER A 1 70 ? 3.871 -5.004 10.047 1.00 45.88 70 SER A O 1
ATOM 553 N N . ASP A 1 71 ? 3.617 -3.904 8.117 1.00 44.97 71 ASP A N 1
ATOM 554 C CA . ASP A 1 71 ? 2.253 -4.352 7.891 1.00 44.97 71 ASP A CA 1
ATOM 555 C C . ASP A 1 71 ? 2.172 -4.956 6.500 1.00 44.97 71 ASP A C 1
ATOM 557 O O . ASP A 1 71 ? 2.297 -4.298 5.467 1.00 44.97 71 ASP A O 1
ATOM 561 N N . LYS A 1 72 ? 1.986 -6.275 6.497 1.00 48.47 72 LYS A N 1
ATOM 562 C CA . LYS A 1 72 ? 1.385 -6.995 5.383 1.00 48.47 72 LYS A CA 1
ATOM 563 C C . LYS A 1 72 ? 0.199 -6.151 4.922 1.00 48.47 72 LYS A C 1
ATOM 565 O O . LYS A 1 72 ? -0.683 -5.869 5.727 1.00 48.47 72 LYS A O 1
ATOM 570 N N . SER A 1 73 ? 0.165 -5.745 3.660 1.00 47.72 73 SER A N 1
ATOM 571 C CA . SER A 1 73 ? -1.003 -5.089 3.079 1.00 47.72 73 SER A CA 1
ATOM 572 C C . SER A 1 73 ? -2.138 -6.103 2.886 1.00 47.72 73 SER A C 1
ATOM 574 O O . SER A 1 73 ? -2.577 -6.394 1.775 1.00 47.72 73 SER A O 1
ATOM 576 N N . GLU A 1 74 ? -2.645 -6.639 3.997 1.00 54.94 74 GLU A N 1
ATOM 577 C CA . GLU A 1 74 ? -4.051 -6.991 4.094 1.00 54.94 74 GLU A CA 1
ATOM 578 C C . GLU A 1 74 ? -4.810 -5.697 3.829 1.00 54.94 74 GLU A C 1
ATOM 580 O O . GLU A 1 74 ? -4.648 -4.696 4.528 1.00 54.94 74 GLU A O 1
ATOM 585 N N . HIS A 1 75 ? -5.578 -5.672 2.745 1.00 59.84 75 HIS A N 1
ATOM 586 C CA . HIS A 1 75 ? -6.494 -4.573 2.507 1.00 59.84 75 HIS A CA 1
ATOM 587 C C . HIS A 1 75 ? -7.449 -4.526 3.702 1.00 59.84 75 HIS A C 1
ATOM 589 O O . HIS A 1 75 ? -8.323 -5.384 3.830 1.00 59.84 75 HIS A O 1
ATOM 595 N N . LEU A 1 76 ? -7.254 -3.559 4.601 1.00 66.50 76 LEU A N 1
ATOM 596 C CA . LEU A 1 76 ? -8.169 -3.334 5.711 1.00 66.50 76 LEU A CA 1
ATOM 597 C C . LEU A 1 76 ? -9.569 -3.132 5.128 1.00 66.50 76 LEU A C 1
ATOM 599 O O . LEU A 1 76 ? -9.756 -2.330 4.209 1.00 66.50 76 LEU A O 1
ATOM 603 N N . ASN A 1 77 ? -10.546 -3.876 5.650 1.00 80.06 77 ASN A N 1
ATOM 604 C CA . ASN A 1 77 ? -11.934 -3.773 5.216 1.00 80.06 77 ASN A CA 1
ATOM 605 C C . ASN A 1 7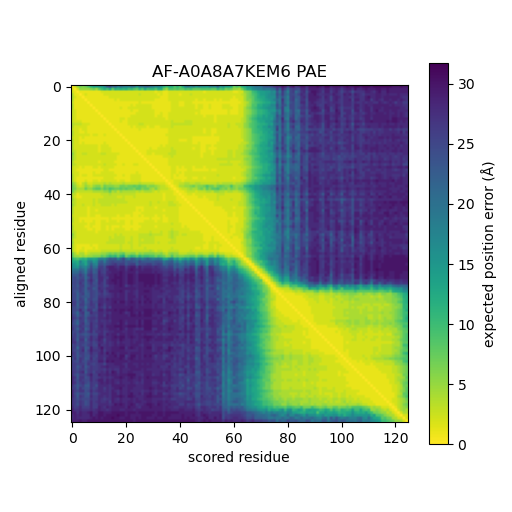7 ? -12.376 -2.288 5.282 1.00 80.06 77 ASN A C 1
ATOM 607 O O . ASN A 1 77 ? -12.240 -1.675 6.348 1.00 80.06 77 ASN A O 1
ATOM 611 N N . PRO A 1 78 ? -12.902 -1.697 4.186 1.00 83.06 78 PRO A N 1
ATOM 612 C CA . PRO A 1 78 ? -13.361 -0.306 4.162 1.00 83.06 78 PRO A CA 1
ATOM 613 C C . PRO A 1 78 ? -14.324 0.059 5.301 1.00 83.06 78 PRO A C 1
ATOM 615 O O . PRO A 1 78 ? -14.294 1.184 5.801 1.00 83.06 78 PRO A O 1
ATOM 618 N N . GLU A 1 79 ? -15.136 -0.894 5.760 1.00 87.31 79 GLU A N 1
ATOM 619 C CA . GLU A 1 79 ? -16.019 -0.732 6.914 1.00 87.31 79 GLU A CA 1
ATOM 620 C C . GLU A 1 79 ? -15.234 -0.498 8.212 1.00 87.31 79 GLU A C 1
ATOM 622 O O . GLU A 1 79 ? -15.548 0.417 8.973 1.00 87.31 79 GLU A O 1
ATOM 627 N N . ILE A 1 80 ? -14.163 -1.261 8.440 1.00 86.50 80 ILE A N 1
ATOM 628 C CA . ILE A 1 80 ? -13.299 -1.117 9.619 1.00 86.50 80 ILE A CA 1
ATOM 629 C C . ILE A 1 80 ? -12.591 0.238 9.601 1.00 86.50 80 ILE A C 1
ATOM 631 O O . ILE A 1 80 ? -12.535 0.913 10.629 1.00 86.50 80 ILE A O 1
ATOM 635 N N . ILE A 1 81 ? -12.126 0.686 8.430 1.00 87.62 81 ILE A N 1
ATOM 636 C CA . ILE A 1 81 ? -11.527 2.019 8.263 1.00 87.62 81 ILE A CA 1
ATOM 637 C C . ILE A 1 81 ? -12.543 3.106 8.630 1.00 87.62 81 ILE A C 1
ATOM 639 O O . ILE A 1 81 ? -12.239 4.018 9.403 1.00 87.62 81 ILE A O 1
ATOM 643 N N . TYR A 1 82 ? -13.764 3.000 8.110 1.00 88.19 82 TYR A N 1
ATOM 644 C CA . TYR A 1 82 ? -14.833 3.951 8.393 1.00 88.19 82 TYR A CA 1
ATOM 645 C C . TYR A 1 82 ? -15.201 3.994 9.885 1.00 88.19 82 TYR A C 1
ATOM 647 O O . TYR A 1 82 ? -15.340 5.076 10.467 1.00 88.19 82 TYR A O 1
ATOM 655 N N . LEU A 1 83 ? -15.311 2.832 10.536 1.00 90.06 83 LEU A N 1
ATOM 656 C CA . LEU A 1 83 ? -15.576 2.737 11.972 1.00 90.06 83 LEU A CA 1
ATOM 657 C C . LEU A 1 83 ? -14.437 3.342 12.796 1.00 90.06 83 LEU A C 1
ATOM 659 O O . LEU A 1 83 ? -14.699 4.170 13.673 1.00 90.06 83 LEU A O 1
ATOM 663 N N . ALA A 1 84 ? -13.182 3.016 12.479 1.00 90.81 84 ALA A N 1
ATOM 664 C CA . ALA A 1 84 ? -12.010 3.571 13.149 1.00 90.81 84 ALA A CA 1
ATOM 665 C C . ALA A 1 84 ? -11.963 5.106 13.042 1.00 90.81 84 ALA A C 1
ATOM 667 O O . ALA A 1 84 ? -11.688 5.791 14.028 1.00 90.81 84 ALA A O 1
ATOM 668 N N . GLN A 1 85 ? -12.316 5.675 11.884 1.00 90.56 85 GLN A N 1
ATOM 669 C CA . GLN A 1 85 ? -12.426 7.127 11.706 1.00 90.56 85 GLN A CA 1
ATOM 670 C C . GLN A 1 85 ? -13.527 7.758 12.569 1.00 90.56 85 GLN A C 1
ATOM 672 O O . GLN A 1 85 ? -13.341 8.859 13.089 1.00 90.56 85 GLN A O 1
ATOM 677 N N . LYS A 1 86 ? -14.671 7.088 12.743 1.00 91.62 86 LYS A N 1
ATOM 678 C CA . LYS A 1 86 ? -15.747 7.570 13.624 1.00 91.62 86 LYS A CA 1
ATOM 679 C C . LYS A 1 86 ? -15.358 7.495 15.097 1.00 91.62 86 LYS A C 1
ATOM 681 O O . LYS A 1 86 ? -15.534 8.469 15.829 1.00 91.62 86 LYS A O 1
ATOM 686 N N . ILE A 1 87 ? -14.809 6.360 15.522 1.00 93.56 87 ILE A N 1
ATOM 687 C CA . ILE A 1 87 ? -14.346 6.122 16.893 1.00 93.56 87 ILE A CA 1
ATOM 688 C C . ILE A 1 87 ? -13.220 7.095 17.253 1.00 93.56 87 ILE A C 1
ATOM 690 O O . ILE A 1 87 ? -13.216 7.662 18.344 1.00 93.56 87 ILE A O 1
ATOM 694 N N . SER A 1 88 ? -12.292 7.364 16.329 1.00 90.56 88 SER A N 1
ATOM 695 C CA . SER A 1 88 ? -11.144 8.237 16.598 1.00 90.56 88 SER A CA 1
ATOM 696 C C . SER A 1 88 ? -11.536 9.679 16.952 1.00 90.56 88 SER A C 1
ATOM 698 O O . SER A 1 88 ? -10.761 10.388 17.597 1.00 90.56 88 SER A O 1
ATOM 700 N N . LYS A 1 89 ? -12.753 10.104 16.608 1.00 93.44 89 LYS A N 1
ATOM 701 C CA . LYS A 1 89 ? -13.296 11.427 16.943 1.00 93.44 89 LYS A CA 1
ATOM 702 C C . LYS A 1 89 ? -14.083 11.453 18.259 1.00 93.44 89 LYS A C 1
ATOM 704 O O . LYS A 1 89 ? -14.459 12.528 18.712 1.00 93.44 89 LYS A O 1
ATOM 709 N N . ARG A 1 90 ? -14.325 10.299 18.891 1.00 95.88 90 ARG A N 1
ATOM 710 C CA . ARG A 1 90 ? -15.190 10.142 20.070 1.00 95.88 90 ARG A CA 1
ATOM 711 C C . ARG A 1 90 ? -14.423 9.581 21.268 1.00 95.88 90 ARG A C 1
ATOM 713 O O . ARG A 1 90 ? -14.102 8.397 21.316 1.00 95.88 90 ARG A O 1
ATOM 720 N N . LYS A 1 91 ? -14.103 10.449 22.239 1.00 94.00 91 LYS A N 1
ATOM 721 C CA . LYS A 1 91 ? -13.304 10.091 23.431 1.00 94.00 91 LYS A CA 1
ATOM 722 C C . LYS A 1 91 ? -13.962 8.988 24.269 1.00 94.00 91 LYS A C 1
ATOM 724 O O . LYS A 1 91 ? -13.263 8.109 24.759 1.00 94.00 91 LYS A O 1
ATOM 729 N N . ASP A 1 92 ? -15.282 9.029 24.394 1.00 94.56 92 ASP A N 1
ATOM 730 C CA . ASP A 1 92 ? -16.099 8.028 25.083 1.00 94.56 92 ASP A CA 1
ATOM 731 C C . ASP A 1 92 ? -15.992 6.640 24.435 1.00 94.56 92 ASP A C 1
ATOM 733 O O . ASP A 1 92 ? -15.748 5.654 25.124 1.00 94.56 92 ASP A O 1
ATOM 737 N N . LEU A 1 93 ? -16.075 6.561 23.104 1.00 94.31 93 LEU A N 1
ATOM 738 C CA . LEU A 1 93 ? -15.925 5.294 22.381 1.00 94.31 93 LEU A CA 1
ATOM 739 C C . LEU A 1 93 ? -14.498 4.745 22.435 1.00 94.31 93 LEU A C 1
ATOM 741 O O . LEU A 1 93 ? -14.317 3.533 22.518 1.00 94.31 93 LEU A O 1
ATOM 745 N N . LYS A 1 94 ? -13.482 5.616 22.412 1.00 93.81 94 LYS A N 1
ATOM 746 C CA . LYS A 1 94 ? -12.088 5.190 22.614 1.00 93.81 94 LYS A CA 1
ATOM 747 C C . LYS A 1 94 ? -11.881 4.562 23.986 1.00 93.81 94 LYS A C 1
ATOM 749 O O . LYS A 1 94 ? -11.212 3.541 24.081 1.00 93.81 94 LYS A O 1
ATOM 754 N N . LEU A 1 95 ? -12.429 5.190 25.029 1.00 93.75 95 LEU A N 1
ATOM 755 C CA . LEU A 1 95 ? -12.333 4.669 26.388 1.00 93.75 95 LEU A CA 1
ATOM 756 C C . LEU A 1 95 ? -13.029 3.312 26.487 1.00 93.75 95 LEU A C 1
ATOM 758 O O . LEU A 1 95 ? -12.413 2.370 26.959 1.00 93.75 95 LEU A O 1
ATOM 762 N N . LEU A 1 96 ? -14.254 3.196 25.961 1.00 93.31 96 LEU A N 1
ATOM 763 C CA . LEU A 1 96 ? -14.974 1.924 25.921 1.00 93.31 96 LEU A CA 1
ATOM 764 C C . LEU A 1 96 ? -14.129 0.814 25.282 1.00 93.31 96 LEU A C 1
ATOM 766 O O . LEU A 1 96 ? -13.994 -0.244 25.876 1.00 93.31 96 LEU A O 1
ATOM 770 N N . LEU A 1 97 ? -13.530 1.061 24.111 1.00 93.88 97 LEU A N 1
ATOM 771 C CA . LEU A 1 97 ? -12.699 0.052 23.446 1.00 93.88 97 LEU A CA 1
ATOM 772 C C . LEU A 1 97 ? -11.494 -0.368 24.282 1.00 93.88 97 LEU A C 1
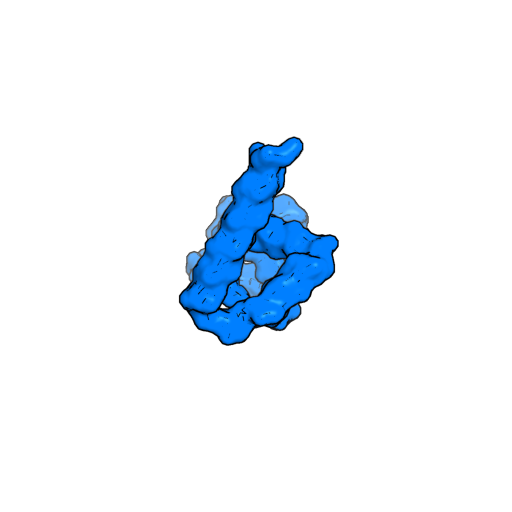ATOM 774 O O . LEU A 1 97 ? -11.228 -1.562 24.372 1.00 93.88 97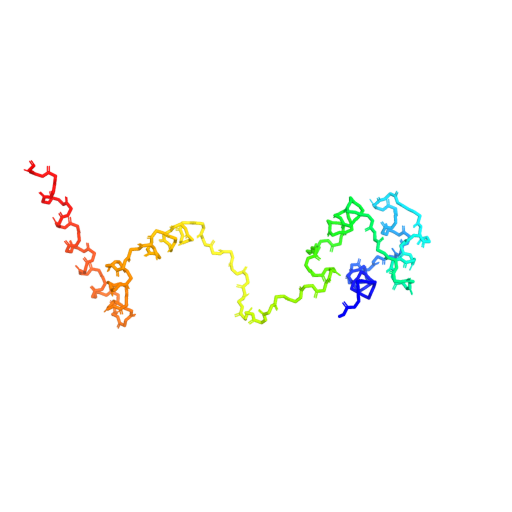 LEU A O 1
ATOM 778 N N . LYS A 1 98 ? -10.814 0.597 24.911 1.00 92.81 98 LYS A N 1
ATOM 779 C CA . LYS A 1 98 ? -9.673 0.334 25.791 1.00 92.81 98 LYS A CA 1
ATOM 780 C C . LYS A 1 98 ? -10.064 -0.559 26.971 1.00 92.81 98 LYS A C 1
ATOM 782 O O . LYS A 1 98 ? -9.381 -1.532 27.245 1.00 92.81 98 LYS A O 1
ATOM 787 N N . GLU A 1 99 ? -11.186 -0.272 27.629 1.00 93.75 99 GLU A N 1
ATOM 788 C CA . GLU A 1 99 ? -11.671 -1.093 28.751 1.00 93.75 99 GLU A CA 1
ATOM 789 C C . GLU A 1 99 ? -12.129 -2.494 28.309 1.00 93.75 99 GLU A C 1
ATOM 791 O O . GLU A 1 99 ? -12.231 -3.407 29.125 1.00 93.75 99 GLU A O 1
ATOM 796 N N . THR A 1 100 ? -12.423 -2.677 27.018 1.00 94.75 1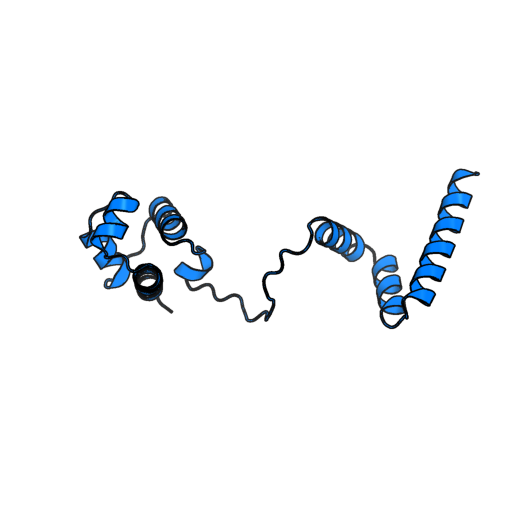00 THR A N 1
ATOM 797 C CA . THR A 1 100 ? -12.855 -3.968 26.464 1.00 94.75 100 THR A CA 1
ATOM 798 C C . THR A 1 100 ? -11.742 -4.780 25.802 1.00 94.75 100 THR A C 1
ATOM 800 O O . THR A 1 100 ? -12.011 -5.904 25.386 1.00 94.75 100 THR A O 1
ATOM 803 N N . GLU A 1 101 ? -10.526 -4.237 25.688 1.00 93.62 101 GLU A N 1
ATOM 804 C CA . GLU A 1 101 ? -9.421 -4.815 24.906 1.00 93.62 101 GLU A CA 1
ATOM 805 C C . GLU A 1 101 ? -9.032 -6.223 25.382 1.00 93.62 101 GLU A C 1
ATOM 807 O O . GLU A 1 101 ? -8.851 -7.123 24.564 1.00 93.62 101 GLU A O 1
ATOM 812 N N . ASP A 1 102 ? -9.017 -6.437 26.699 1.00 93.44 102 ASP A N 1
ATOM 813 C CA . ASP A 1 102 ? -8.603 -7.699 27.324 1.00 93.44 102 ASP A CA 1
ATOM 814 C C . ASP A 1 102 ? -9.773 -8.658 27.622 1.00 93.44 102 ASP A C 1
ATOM 816 O O . ASP A 1 102 ? -9.611 -9.687 28.287 1.00 93.44 102 ASP A O 1
ATOM 820 N N . LEU A 1 103 ? -10.991 -8.335 27.173 1.00 94.94 103 LEU A N 1
ATOM 821 C CA . LEU A 1 103 ? -12.166 -9.151 27.470 1.00 94.94 103 LEU A CA 1
ATOM 822 C C . LEU A 1 103 ? -12.256 -10.387 26.577 1.00 94.94 103 LEU A C 1
ATOM 824 O O . LEU A 1 103 ? -12.066 -10.345 25.364 1.00 94.94 103 LEU A O 1
ATOM 828 N N . ASN A 1 104 ? -12.674 -11.502 27.180 1.00 96.94 104 ASN A N 1
ATOM 829 C CA . ASN A 1 104 ? -12.985 -12.708 26.423 1.00 96.94 104 ASN A CA 1
ATOM 830 C C . ASN A 1 104 ? -14.259 -12.531 25.556 1.00 96.94 104 ASN A C 1
ATOM 832 O O . ASN A 1 104 ? -15.110 -11.682 25.856 1.00 96.94 104 ASN A O 1
ATOM 836 N N . PRO A 1 105 ? -14.447 -13.365 24.514 1.00 95.38 105 PRO A N 1
ATOM 837 C CA . PRO A 1 105 ? -15.571 -13.229 23.586 1.00 95.38 105 PRO A CA 1
ATOM 838 C C . PRO A 1 105 ? -16.960 -13.264 24.237 1.00 95.38 105 PRO A C 1
ATOM 840 O O . PRO A 1 105 ? -17.880 -12.604 23.753 1.00 95.38 105 PRO A O 1
ATOM 843 N N . ASP A 1 106 ? -17.146 -14.004 25.330 1.00 96.31 106 ASP A N 1
ATOM 844 C CA . ASP A 1 106 ? -18.449 -14.101 25.994 1.00 96.31 106 ASP A CA 1
ATOM 845 C C . ASP A 1 106 ? -18.772 -12.854 26.821 1.00 96.31 106 ASP A C 1
ATOM 847 O O . ASP A 1 106 ? -19.917 -12.393 26.824 1.00 96.31 106 ASP A O 1
ATOM 851 N N . SER A 1 107 ? -17.765 -12.246 27.450 1.00 96.25 107 SER A N 1
ATOM 852 C CA . SER A 1 107 ? -17.886 -10.927 28.073 1.00 96.25 107 SER A CA 1
ATOM 853 C C . SER A 1 107 ? -18.246 -9.860 27.037 1.00 96.25 107 SER A C 1
ATOM 855 O O . SER A 1 107 ? -19.169 -9.075 27.262 1.00 96.25 107 SER A O 1
ATOM 857 N N . VAL A 1 108 ? -17.612 -9.886 25.859 1.00 96.25 108 VAL A N 1
ATOM 858 C CA . VAL A 1 108 ? -17.938 -8.969 24.752 1.00 96.25 108 VAL A CA 1
ATOM 859 C C . VAL A 1 108 ? -19.390 -9.148 24.286 1.00 96.25 108 VAL A C 1
ATOM 861 O O . VAL A 1 108 ? -20.118 -8.163 24.150 1.00 96.25 108 VAL A O 1
ATOM 864 N N . LYS A 1 109 ? -19.873 -10.389 24.120 1.00 96.25 109 LYS A N 1
ATOM 865 C CA . LYS A 1 109 ? -21.285 -10.657 23.769 1.00 96.25 109 LYS A CA 1
ATOM 866 C C . LYS A 1 109 ? -22.265 -10.095 24.802 1.00 96.25 109 LYS A C 1
ATOM 868 O O . LYS A 1 109 ? -23.309 -9.562 24.425 1.00 96.25 109 LYS A O 1
ATOM 873 N N . ARG A 1 110 ? -21.948 -10.192 26.100 1.00 96.31 110 ARG A N 1
ATOM 874 C CA . ARG A 1 110 ? -22.788 -9.620 27.169 1.00 96.31 110 ARG A CA 1
ATOM 875 C C . ARG A 1 110 ? -22.882 -8.100 27.054 1.00 96.31 110 ARG A C 1
ATOM 877 O O . ARG A 1 110 ? -23.979 -7.561 27.161 1.00 96.31 110 ARG A O 1
ATOM 884 N N . ILE A 1 111 ? -21.769 -7.426 26.767 1.00 95.81 111 ILE A N 1
ATOM 885 C CA . ILE A 1 111 ? -21.742 -5.973 26.540 1.00 95.81 111 ILE A CA 1
ATOM 886 C C . ILE A 1 111 ? -22.604 -5.599 25.329 1.00 95.81 111 ILE A C 1
ATOM 888 O O . ILE A 1 111 ? -23.427 -4.690 25.422 1.00 95.81 111 ILE A O 1
ATOM 892 N N . ILE A 1 112 ? -22.485 -6.335 24.219 1.00 95.56 112 ILE A N 1
ATOM 893 C CA . ILE A 1 112 ? -23.316 -6.117 23.024 1.00 95.56 112 ILE A CA 1
ATOM 894 C C . ILE A 1 112 ? -24.809 -6.246 23.362 1.00 95.56 112 ILE A C 1
ATOM 896 O O . ILE A 1 112 ? -25.603 -5.412 22.926 1.00 95.56 112 ILE A O 1
ATOM 900 N N . LYS A 1 113 ? -25.192 -7.234 24.183 1.00 96.06 113 LYS A N 1
ATOM 901 C CA . LYS A 1 113 ? -26.580 -7.401 24.641 1.00 96.06 113 LYS A CA 1
ATOM 902 C C . LYS A 1 113 ? -27.070 -6.194 25.448 1.00 96.06 113 LYS A C 1
ATOM 904 O O . LYS A 1 113 ? -28.162 -5.707 25.183 1.00 96.06 113 LYS A O 1
ATOM 909 N N . ILE A 1 114 ? -26.266 -5.689 26.386 1.00 95.44 114 ILE A N 1
ATOM 910 C CA . ILE A 1 114 ? -26.608 -4.497 27.186 1.00 95.44 114 ILE A CA 1
ATOM 911 C C . ILE A 1 114 ? -26.801 -3.272 26.282 1.00 95.44 114 ILE A C 1
ATOM 913 O O . ILE A 1 114 ? -27.775 -2.540 26.433 1.00 95.44 114 ILE A O 1
ATOM 917 N N . 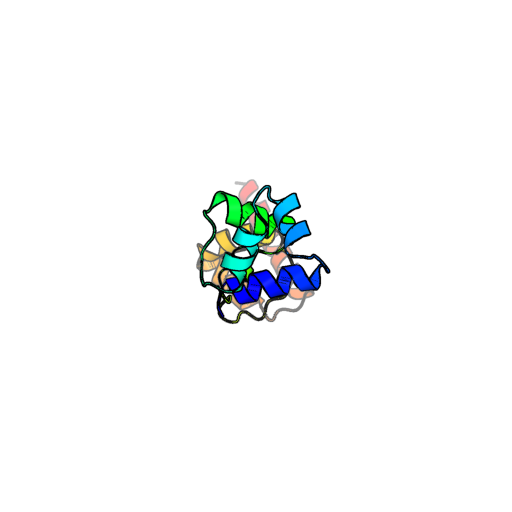ILE A 1 115 ? -25.917 -3.070 25.299 1.00 94.38 115 ILE A N 1
ATOM 918 C CA . ILE A 1 115 ? -26.057 -1.986 24.313 1.00 94.38 115 ILE A CA 1
ATOM 919 C C . ILE A 1 115 ? -27.361 -2.130 23.514 1.00 94.38 115 ILE A C 1
ATOM 921 O O . ILE A 1 115 ? -27.994 -1.120 23.208 1.00 94.38 115 ILE A O 1
ATOM 925 N N . GLY A 1 116 ? -27.759 -3.361 23.176 1.00 92.81 116 GLY A N 1
ATOM 926 C CA . GLY A 1 116 ? -29.045 -3.657 22.540 1.00 92.81 116 GLY A CA 1
ATOM 927 C C . GLY A 1 116 ? -30.230 -3.162 23.369 1.00 92.81 116 GLY A C 1
ATOM 928 O O . GLY A 1 116 ? -31.034 -2.387 22.860 1.00 92.81 116 GLY A O 1
ATOM 929 N N . LEU A 1 117 ? -30.261 -3.501 24.661 1.00 94.62 117 LEU A N 1
ATOM 930 C CA . LEU A 1 117 ? -31.320 -3.069 25.585 1.00 94.62 117 LEU A CA 1
ATOM 931 C C . LEU A 1 117 ? -31.429 -1.537 25.669 1.00 94.62 117 LEU A C 1
ATOM 933 O O . LEU A 1 117 ? -32.517 -0.984 25.551 1.00 94.62 117 LEU A O 1
ATOM 937 N N . ILE A 1 118 ? -30.294 -0.834 25.763 1.00 93.31 118 ILE A N 1
ATOM 938 C CA . ILE A 1 118 ? -30.267 0.641 25.805 1.00 93.31 118 ILE A CA 1
ATOM 939 C C . ILE A 1 118 ? -30.831 1.258 24.514 1.00 93.31 118 ILE A C 1
ATOM 941 O O . ILE A 1 118 ? -31.422 2.339 24.536 1.00 93.31 118 ILE A O 1
ATOM 945 N N . LYS A 1 119 ? -30.611 0.617 23.360 1.00 89.19 119 LYS A N 1
ATOM 946 C CA . LYS A 1 119 ? -31.158 1.098 22.084 1.00 89.19 119 LYS A CA 1
ATOM 947 C C . LYS A 1 119 ? -32.668 0.908 22.018 1.00 89.19 119 LYS A C 1
ATOM 949 O O . LYS A 1 119 ? -33.345 1.805 21.533 1.00 89.19 119 LYS A O 1
ATOM 954 N N . GLU A 1 120 ? -33.175 -0.219 22.506 1.00 86.06 120 GLU A N 1
ATOM 955 C CA . GLU A 1 120 ? -34.610 -0.518 22.537 1.00 86.06 120 GLU A CA 1
ATOM 956 C C . GLU A 1 120 ? -35.370 0.461 23.446 1.00 86.06 120 GLU A C 1
ATOM 958 O O . GLU A 1 120 ? -36.386 1.010 23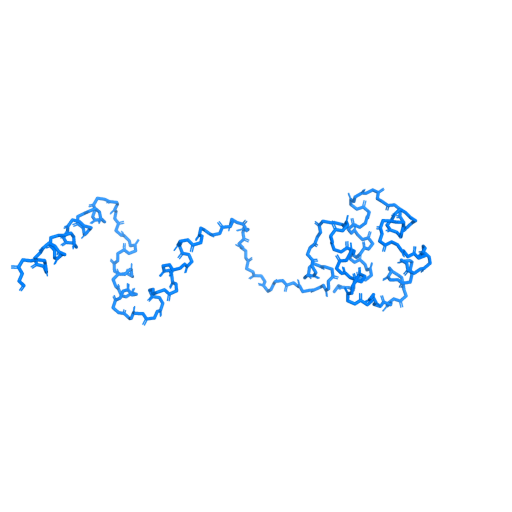.027 1.00 86.06 120 GLU A O 1
ATOM 963 N N . GLU A 1 121 ? -34.829 0.789 24.623 1.00 78.69 121 GLU A N 1
ATOM 964 C CA . GLU A 1 121 ? -35.421 1.780 25.540 1.00 78.69 121 GLU A CA 1
ATOM 965 C C . GLU A 1 121 ? -35.544 3.180 24.918 1.00 78.69 121 GLU A C 1
ATOM 967 O O . GLU A 1 121 ? -36.519 3.887 25.161 1.00 78.69 121 GLU A O 1
ATOM 972 N N . LYS A 1 122 ? -34.599 3.578 24.057 1.00 62.94 122 LYS A N 1
ATOM 973 C CA . LYS A 1 122 ? -34.638 4.874 23.355 1.00 62.94 122 LYS A CA 1
ATOM 974 C C . LYS A 1 122 ? -35.686 4.968 22.245 1.00 62.94 122 LYS A C 1
ATOM 976 O O . LYS A 1 122 ? -35.901 6.062 21.737 1.00 62.94 122 LYS A O 1
ATOM 981 N N . HIS A 1 123 ? -36.289 3.855 21.836 1.00 59.62 123 HIS A N 1
ATOM 982 C CA . HIS A 1 123 ? -37.342 3.830 20.818 1.00 59.62 123 HIS A CA 1
ATOM 983 C C . HIS A 1 123 ? -38.759 3.785 21.415 1.00 59.62 123 HIS A C 1
ATOM 985 O O . HIS A 1 123 ? -39.730 3.826 20.663 1.00 59.62 123 HIS A O 1
ATOM 991 N N . LEU A 1 124 ? -38.878 3.706 22.744 1.00 55.34 124 LEU A N 1
ATOM 992 C CA . LEU A 1 124 ? -40.143 3.592 23.480 1.00 55.34 124 LEU A CA 1
ATOM 993 C C . LEU A 1 124 ? -40.587 4.898 24.171 1.00 55.34 124 LEU A C 1
ATOM 995 O O . LEU A 1 124 ? -41.643 4.905 24.801 1.00 55.34 124 LEU A O 1
ATOM 999 N N . GLY A 1 125 ? -39.818 5.985 24.053 1.00 48.44 125 GLY A N 1
ATOM 1000 C CA . GLY A 1 125 ? -40.145 7.320 24.576 1.00 48.44 125 GLY A CA 1
ATOM 1001 C C . GLY A 1 125 ? -39.953 8.397 23.522 1.00 48.44 125 GLY A C 1
ATOM 1002 O O . GLY A 1 125 ? -40.695 9.399 23.592 1.00 48.44 125 GLY A O 1
#

Mean predicted aligned error: 15.1 Å

Organism: NCBI:txid2682810

Radius of gyration: 25.44 Å; Cα contacts (8 Å, |Δi|>4): 84; chains: 1; bounding box: 62×27×57 Å

Sequence (125 aa):
MDFGKKLKKARNELGMTQKQLAKKIGIKRTTVAGYESEGKMPPYNTLIKIAQTLNCSLDYLLGYKEKNNSDKSEHLNPEIIYLAQKISKRKDLKLLLKETEDLNPDSVKRIIKIIGLIKEEKHLG

Secondary structure (DSSP, 8-state):
--HHHHHHHHHHHTT--HHHHHHHHTS-HHHHHHHHHS-PPPPHHHHHHHHHHTT--HHHHHT----S---------HHHHHHHHHHHT-HHHHHHHHHHTT--HHHHHHHHHHHHHHHHHTT--

pLDDT: mean 87.77, std 15.06, range [39.91, 98.31]

InterPro domains:
  IPR001387 Cro/C1-type, helix-turn-helix domain [PF01381] (7-61)
  IPR001387 Cro/C1-type, helix-turn-helix domain [PS50943] (7-61)
  IPR001387 Cro/C1-type, helix-turn-helix domain [SM00530] (6-61)
  IPR001387 Cro/C1-type, helix-turn-helix domain [cd00093] (4-61)
  IPR010982 Lambda repressor-like, DNA-binding domain superfamily [G3DSA:1.10.260.40] (3-123)
  IPR010982 Lambda repressor-like, DNA-binding domain superfamily [SSF47413] (1-67)